Protein AF-A0A8D2EPA9-F1 (afdb_monomer)

InterPro domains:
  IPR018379 BEN domain [PF10523] (1-63)
  IPR018379 BEN domain [PS51457] (1-75)
  IPR018379 BEN domain [SM01025] (1-75)
  IPR037496 BEN domain-containing protein 6-like [PTHR35346] (1-80)

Foldseek 3Di:
DVVVDPLVLLQQEAQDQDDDPVPVVDDGGHHDDVVVLVVQVVVVCVVVVPDDSVNSSVVSRVSSNVSNPPDPPDDDDDDPPDD

Solvent-accessible surface area (backbone atoms only — not comparable to full-atom values): 5232 Å² total; per-residue (Å²): 103,78,91,80,42,53,66,66,57,36,36,54,36,32,72,74,36,70,70,51,90,90,47,74,90,53,83,73,34,53,48,51,65,64,67,62,52,50,50,54,50,53,56,48,33,74,78,38,70,88,60,53,70,65,61,52,51,49,51,53,40,50,53,25,57,51,49,54,50,75,76,79,88,78,84,89,81,88,88,80,83,83,128

Radius of gyration: 15.77 Å; Cα contacts (8 Å, |Δi|>4): 58; chains: 1; bounding box: 32×46×30 Å

pLDDT: mean 84.86, std 18.07, range [41.91, 98.0]

Secondary structure (DSSP, 8-state):
-TTTS-HHHHHH-BSS-PPPTT-TTSPPPPBPPHHHHHHHHHHHHHH-TT--HHHHHHHHHHHHHHHHS-----S--------

Sequence (83 aa):
MQVLYTNEYMATHSLTGAKSSTSRDKAVKPAMNQNEVQEIIGVTKQLFPNTDDVSIRRMIGQKLNNCTKKP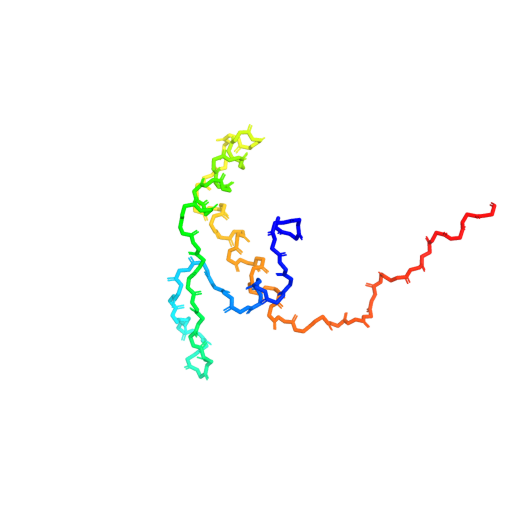NVSKNLNSQDIK

Nearest PDB structures (foldseek):
  7yul-assembly1_A  TM=9.642E-01  e=5.002E-09  Homo sapiens
  4x0g-assembly2_D  TM=8.895E-01  e=3.297E-02  Drosophila melanogaster

Organism: Theropithecus gelada (NCBI:txid9565)

Mean predicted aligned error: 8.19 Å

Structure (mmCIF, N/CA/C/O backbone):
data_AF-A0A8D2EPA9-F1
#
_entry.id   AF-A0A8D2EPA9-F1
#
loop_
_atom_site.group_PDB
_atom_site.id
_atom_site.type_symbol
_atom_site.label_atom_id
_atom_site.label_alt_id
_atom_site.label_co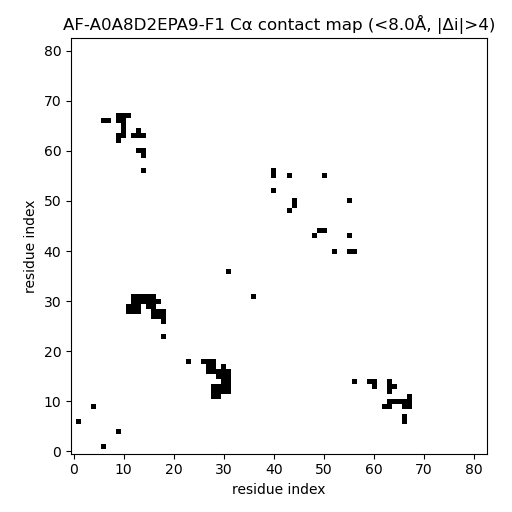mp_id
_atom_site.label_asym_id
_atom_site.label_entity_id
_atom_site.label_seq_id
_atom_site.pdbx_PDB_ins_code
_atom_site.Cartn_x
_atom_site.Cartn_y
_atom_site.Cartn_z
_atom_site.occupancy
_atom_site.B_iso_or_equiv
_atom_site.auth_seq_id
_atom_site.auth_comp_id
_atom_site.auth_asym_id
_atom_site.auth_atom_id
_atom_site.pdbx_PDB_model_num
ATOM 1 N N . MET A 1 1 ? -6.063 -7.701 3.056 1.00 77.12 1 MET A N 1
ATOM 2 C CA . MET A 1 1 ? -5.110 -7.626 1.921 1.00 77.12 1 MET A CA 1
ATOM 3 C C . MET A 1 1 ? -5.318 -8.733 0.899 1.00 77.12 1 MET A C 1
ATOM 5 O O . MET A 1 1 ? -5.735 -8.399 -0.191 1.00 77.12 1 MET A O 1
ATOM 9 N N . GLN A 1 2 ? -5.114 -10.018 1.218 1.00 80.06 2 GLN A N 1
ATOM 10 C CA . GLN A 1 2 ? -5.284 -11.116 0.238 1.00 80.06 2 GLN A CA 1
ATOM 11 C C . GLN A 1 2 ? -6.713 -11.289 -0.303 1.00 80.06 2 GLN A C 1
ATOM 13 O O . GLN A 1 2 ? -6.884 -11.844 -1.376 1.00 80.06 2 GLN A O 1
ATOM 18 N N . VAL A 1 3 ? -7.720 -10.799 0.424 1.00 85.81 3 VAL A N 1
ATOM 19 C CA . VAL A 1 3 ? -9.115 -10.750 -0.046 1.00 85.81 3 VAL A CA 1
ATOM 20 C C . VAL A 1 3 ? -9.339 -9.622 -1.065 1.00 85.81 3 VAL A C 1
ATOM 22 O O . VAL A 1 3 ? -10.204 -9.740 -1.918 1.00 85.81 3 VAL A O 1
ATOM 25 N N . LEU A 1 4 ? -8.560 -8.536 -0.983 1.00 87.44 4 LEU A N 1
ATOM 26 C CA . LEU A 1 4 ? -8.737 -7.327 -1.801 1.00 87.44 4 LEU A CA 1
ATOM 27 C C . LEU A 1 4 ? -7.832 -7.315 -3.039 1.00 87.44 4 LEU A C 1
ATOM 29 O O . LEU A 1 4 ? -8.196 -6.756 -4.063 1.00 87.44 4 LEU A O 1
ATOM 33 N N . TYR A 1 5 ? -6.648 -7.922 -2.944 1.00 93.38 5 TYR A N 1
ATOM 34 C CA . TYR A 1 5 ? -5.624 -7.854 -3.981 1.00 93.38 5 TYR A CA 1
ATOM 35 C C . TYR A 1 5 ? -5.039 -9.226 -4.284 1.00 93.38 5 TYR A C 1
ATOM 37 O O . TYR A 1 5 ? -4.791 -10.031 -3.379 1.00 93.38 5 TYR A O 1
ATOM 45 N N . THR A 1 6 ? -4.722 -9.453 -5.558 1.00 94.00 6 THR A N 1
ATOM 46 C CA . THR A 1 6 ? -3.998 -10.648 -5.992 1.00 94.00 6 THR A CA 1
ATOM 47 C C . THR A 1 6 ? -2.563 -10.642 -5.455 1.00 94.00 6 THR A C 1
ATOM 49 O O . THR A 1 6 ? -1.977 -9.593 -5.166 1.00 94.00 6 THR A O 1
ATOM 52 N N . ASN A 1 7 ? -1.959 -11.830 -5.334 1.00 91.38 7 ASN A N 1
ATOM 53 C CA . ASN A 1 7 ? -0.546 -11.941 -4.954 1.00 91.38 7 ASN A CA 1
ATOM 54 C C . ASN A 1 7 ? 0.372 -11.231 -5.957 1.00 91.38 7 ASN A C 1
ATOM 56 O O . ASN A 1 7 ? 1.354 -10.619 -5.547 1.00 91.38 7 ASN A O 1
ATOM 60 N N . GLU A 1 8 ? 0.031 -11.280 -7.245 1.00 92.50 8 GLU A N 1
ATOM 61 C CA . GLU A 1 8 ? 0.765 -10.587 -8.303 1.00 92.50 8 GLU A CA 1
ATOM 62 C C . GLU A 1 8 ? 0.721 -9.069 -8.121 1.00 92.50 8 GLU A C 1
ATOM 64 O O . GLU A 1 8 ? 1.769 -8.420 -8.106 1.00 92.50 8 GLU A O 1
ATOM 69 N N . TYR A 1 9 ? -0.467 -8.501 -7.896 1.00 94.69 9 TYR A N 1
ATOM 70 C CA . TYR A 1 9 ? -0.610 -7.069 -7.650 1.00 94.69 9 TYR A CA 1
ATOM 71 C C . TYR A 1 9 ? 0.210 -6.640 -6.425 1.00 94.69 9 TYR A C 1
ATOM 73 O O . TYR A 1 9 ? 1.026 -5.720 -6.505 1.00 94.69 9 TYR A O 1
ATOM 81 N N . MET A 1 10 ? 0.086 -7.371 -5.310 1.00 94.38 10 MET A N 1
ATOM 82 C CA . MET A 1 10 ? 0.848 -7.083 -4.089 1.00 94.38 10 MET A CA 1
ATOM 83 C C . MET A 1 10 ? 2.366 -7.229 -4.272 1.00 94.38 10 MET A C 1
ATOM 85 O O . MET A 1 10 ? 3.131 -6.545 -3.592 1.00 94.38 10 MET A O 1
ATOM 89 N N . ALA A 1 11 ? 2.820 -8.117 -5.161 1.00 92.81 11 ALA A N 1
ATOM 90 C CA . ALA A 1 11 ? 4.239 -8.313 -5.437 1.00 92.81 11 ALA A CA 1
ATOM 91 C C . ALA A 1 11 ? 4.826 -7.222 -6.353 1.00 92.81 11 ALA A C 1
ATOM 93 O O . ALA A 1 11 ? 6.008 -6.877 -6.236 1.00 92.81 11 ALA A O 1
ATOM 94 N N . THR A 1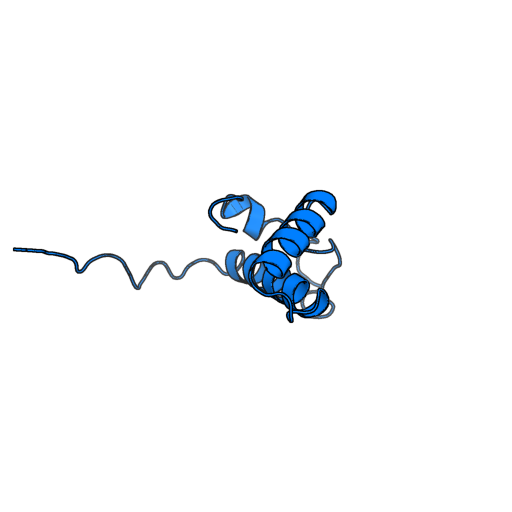 12 ? 4.011 -6.666 -7.247 1.00 93.31 12 THR A N 1
ATOM 95 C CA . THR A 1 12 ? 4.433 -5.691 -8.265 1.00 93.31 12 THR A CA 1
ATOM 96 C C . THR A 1 12 ? 4.264 -4.239 -7.828 1.00 93.31 12 THR A C 1
ATOM 98 O O . THR A 1 12 ? 4.951 -3.380 -8.368 1.00 93.31 12 THR A O 1
ATOM 101 N N . HIS A 1 13 ? 3.448 -3.958 -6.809 1.00 95.50 13 HIS A N 1
ATOM 102 C CA . HIS A 1 13 ? 3.222 -2.607 -6.291 1.00 95.50 13 HIS A CA 1
ATOM 103 C C . HIS A 1 13 ? 3.988 -2.333 -4.989 1.00 95.50 13 HIS A C 1
ATOM 105 O O . HIS A 1 13 ? 4.509 -3.224 -4.308 1.00 95.50 13 HIS A O 1
ATOM 111 N N . SER A 1 14 ? 4.087 -1.054 -4.645 1.00 95.62 14 SER A N 1
ATOM 112 C CA . SER A 1 14 ? 4.633 -0.563 -3.382 1.00 95.62 14 SER A CA 1
ATOM 113 C C . SER A 1 14 ? 3.692 0.465 -2.762 1.00 95.62 14 SER A C 1
ATOM 115 O O . SER A 1 14 ? 2.805 0.987 -3.427 1.00 95.62 14 SER A O 1
ATOM 117 N N . LEU A 1 15 ? 3.884 0.784 -1.482 1.00 96.06 15 LEU A N 1
ATOM 118 C CA . LEU A 1 15 ? 3.024 1.759 -0.810 1.00 96.06 15 LEU A CA 1
ATOM 119 C C . LEU A 1 15 ? 3.149 3.173 -1.409 1.00 96.06 15 LEU A C 1
ATOM 121 O O . LEU A 1 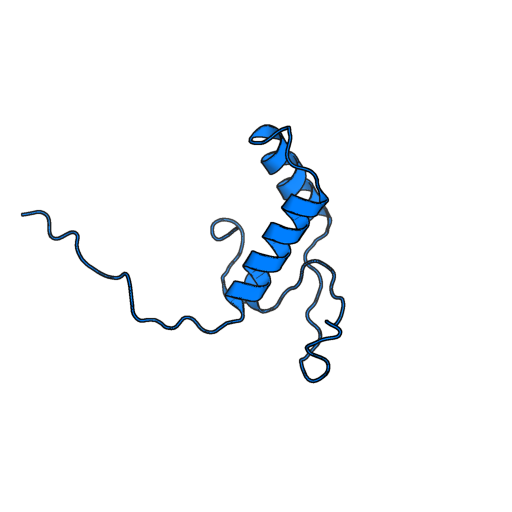15 ? 2.151 3.880 -1.513 1.00 96.06 15 LEU A O 1
ATOM 125 N N . THR A 1 16 ? 4.368 3.585 -1.775 1.00 94.00 16 THR A N 1
ATOM 126 C CA . THR A 1 16 ? 4.685 4.982 -2.131 1.00 94.00 16 THR A CA 1
ATOM 127 C C . THR A 1 16 ? 5.279 5.162 -3.524 1.00 94.00 16 THR A C 1
ATOM 129 O O . THR A 1 16 ? 5.456 6.291 -3.961 1.00 94.00 16 THR A O 1
ATOM 132 N N . GLY A 1 17 ? 5.652 4.084 -4.216 1.00 93.06 17 GLY A N 1
ATOM 133 C CA . GLY A 1 17 ? 6.388 4.162 -5.481 1.00 93.06 17 GLY A CA 1
ATOM 134 C C . GLY A 1 17 ? 7.865 4.545 -5.334 1.00 93.06 17 GLY A C 1
ATOM 135 O O . GLY A 1 17 ? 8.609 4.540 -6.312 1.00 93.06 17 GLY A O 1
ATOM 136 N N . ALA A 1 18 ? 8.323 4.869 -4.121 1.00 90.94 18 ALA A N 1
ATOM 137 C CA . ALA A 1 18 ? 9.692 5.303 -3.892 1.00 90.94 18 ALA A CA 1
ATOM 138 C C . ALA A 1 18 ? 10.679 4.132 -3.991 1.00 90.94 18 ALA A C 1
ATOM 140 O O . ALA A 1 18 ? 10.454 3.039 -3.461 1.00 90.94 18 ALA A O 1
ATOM 141 N N . LYS A 1 19 ? 11.826 4.384 -4.628 1.00 86.94 19 LYS A N 1
ATOM 142 C CA . LYS A 1 19 ? 12.928 3.423 -4.679 1.00 86.94 19 LYS A CA 1
ATOM 143 C C . LYS A 1 19 ? 13.561 3.299 -3.293 1.00 86.94 19 LYS A C 1
ATOM 145 O O . LYS A 1 19 ? 13.947 4.300 -2.696 1.00 86.94 19 LYS A O 1
ATOM 150 N N . SER A 1 20 ? 13.690 2.075 -2.782 1.00 81.75 20 SER A N 1
ATOM 151 C CA . SER A 1 20 ? 14.375 1.866 -1.503 1.00 81.75 20 SER A CA 1
ATOM 152 C C . SER A 1 20 ? 15.861 2.199 -1.629 1.00 81.75 20 SER A C 1
ATOM 154 O O . SER A 1 20 ? 16.530 1.761 -2.569 1.00 81.75 20 SER A O 1
ATOM 156 N N . SER A 1 21 ? 16.397 2.900 -0.630 1.00 82.12 21 SER A N 1
ATOM 157 C CA . SER A 1 21 ? 17.826 3.211 -0.525 1.00 82.12 21 SER A CA 1
ATOM 158 C C . SER A 1 21 ? 18.703 1.960 -0.417 1.00 82.12 21 SER A C 1
ATOM 160 O O . SER A 1 21 ? 19.870 2.013 -0.805 1.00 82.12 21 SER A O 1
ATOM 162 N N . THR A 1 22 ? 18.135 0.848 0.061 1.00 79.56 22 THR A N 1
ATOM 163 C CA . THR A 1 22 ? 18.807 -0.444 0.282 1.00 79.56 22 THR A CA 1
ATOM 164 C C . THR A 1 22 ? 18.637 -1.442 -0.864 1.00 79.56 22 THR A C 1
ATOM 166 O O . THR A 1 22 ? 19.199 -2.531 -0.812 1.00 79.56 22 THR A O 1
ATOM 169 N N . SER A 1 23 ? 17.871 -1.109 -1.907 1.00 80.00 23 SER A N 1
ATOM 170 C CA . SER A 1 23 ? 17.688 -1.977 -3.078 1.00 80.00 23 SER A CA 1
ATOM 171 C C . SER A 1 23 ? 17.794 -1.176 -4.373 1.00 80.00 23 SER A C 1
ATOM 173 O O . SER A 1 23 ? 16.880 -1.174 -5.201 1.00 80.00 23 SER A O 1
ATOM 175 N N . ARG A 1 24 ? 18.915 -0.461 -4.519 1.00 78.38 24 ARG A N 1
ATOM 176 C CA . ARG A 1 24 ? 19.180 0.454 -5.640 1.00 78.38 24 ARG A CA 1
ATOM 177 C C . ARG A 1 24 ? 19.243 -0.259 -6.989 1.00 78.38 24 ARG A C 1
ATOM 179 O O . ARG A 1 24 ? 18.882 0.339 -7.997 1.00 78.38 24 ARG A O 1
ATOM 186 N N . ASP A 1 25 ? 19.596 -1.536 -6.995 1.00 81.00 25 ASP A N 1
ATOM 187 C CA . ASP A 1 25 ? 19.703 -2.324 -8.228 1.00 81.00 25 ASP A CA 1
ATOM 188 C C . ASP A 1 25 ? 18.361 -2.930 -8.660 1.00 81.00 25 ASP A C 1
ATOM 190 O O . ASP A 1 25 ? 18.234 -3.467 -9.757 1.00 81.00 25 ASP A O 1
ATOM 194 N N . LYS A 1 26 ? 17.326 -2.842 -7.812 1.00 80.88 26 LYS A N 1
ATOM 195 C CA . LYS A 1 26 ? 15.991 -3.352 -8.136 1.00 80.88 26 LYS A CA 1
ATOM 196 C C . LYS A 1 26 ? 15.176 -2.328 -8.920 1.00 80.88 26 LYS A C 1
ATOM 198 O O . LYS A 1 26 ? 15.304 -1.116 -8.721 1.00 80.88 26 LYS A O 1
ATOM 203 N N . ALA A 1 27 ? 14.296 -2.840 -9.779 1.00 84.06 27 ALA A N 1
ATOM 204 C CA . ALA A 1 27 ? 13.318 -2.037 -10.499 1.00 84.06 27 ALA A CA 1
ATOM 205 C C . ALA A 1 27 ? 12.398 -1.270 -9.532 1.00 84.06 27 ALA A C 1
ATOM 207 O O . ALA A 1 27 ? 12.070 -1.750 -8.441 1.00 84.06 27 ALA A O 1
ATOM 208 N N . VAL A 1 28 ? 11.990 -0.070 -9.947 1.00 89.44 28 VAL A N 1
ATOM 209 C CA . VAL A 1 28 ? 11.004 0.742 -9.225 1.00 89.44 28 VAL A CA 1
ATOM 210 C C . VAL A 1 28 ? 9.625 0.124 -9.426 1.00 89.44 28 VAL A C 1
ATOM 212 O O . VAL A 1 28 ? 9.271 -0.258 -10.537 1.00 89.44 28 VAL A O 1
ATOM 215 N N . LYS A 1 29 ? 8.856 0.024 -8.344 1.00 92.69 29 LYS A N 1
ATOM 216 C CA . LYS A 1 29 ? 7.469 -0.441 -8.386 1.00 92.69 29 LYS A CA 1
ATOM 217 C C . LYS A 1 29 ? 6.524 0.751 -8.406 1.00 92.69 29 LYS A C 1
ATOM 219 O O . LYS A 1 29 ? 6.802 1.705 -7.682 1.00 92.69 29 LYS A O 1
ATOM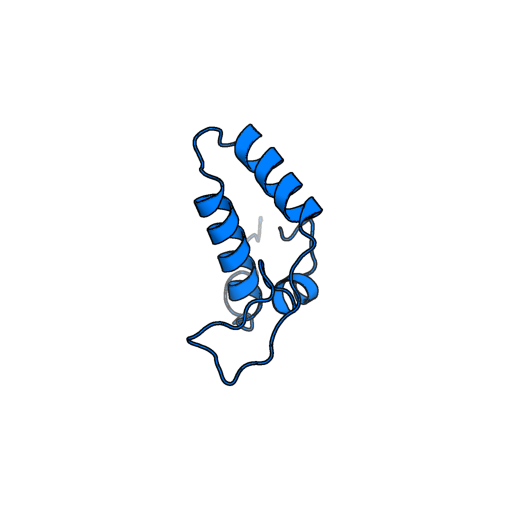 224 N N . PRO A 1 30 ? 5.396 0.692 -9.126 1.00 95.94 30 PRO A N 1
ATOM 225 C CA . PRO A 1 30 ? 4.352 1.699 -8.990 1.00 95.94 30 PRO A CA 1
ATOM 226 C C . PRO A 1 30 ? 3.822 1.778 -7.550 1.00 95.94 30 PRO A C 1
ATOM 228 O O . PRO A 1 30 ? 3.941 0.832 -6.758 1.00 95.94 30 PRO A O 1
ATOM 231 N N . ALA A 1 31 ? 3.254 2.931 -7.202 1.00 96.94 31 ALA A N 1
ATOM 232 C CA . ALA A 1 31 ? 2.517 3.108 -5.958 1.00 96.94 31 ALA A CA 1
ATOM 233 C C . ALA A 1 31 ? 1.131 2.456 -6.063 1.00 96.94 31 ALA A C 1
ATOM 235 O O . ALA A 1 31 ? 0.529 2.444 -7.134 1.00 96.94 31 ALA A O 1
ATOM 236 N N . MET A 1 32 ? 0.605 1.956 -4.947 1.00 96.62 32 MET A N 1
ATOM 237 C CA . MET A 1 32 ? -0.813 1.613 -4.838 1.00 96.62 32 MET A CA 1
ATOM 238 C C . MET A 1 32 ? -1.689 2.868 -4.930 1.00 96.62 32 MET A C 1
ATOM 240 O O . MET A 1 32 ? -1.236 3.981 -4.631 1.00 96.62 32 MET A O 1
ATOM 244 N N . ASN A 1 33 ? -2.960 2.678 -5.286 1.00 96.12 33 ASN A N 1
ATOM 245 C CA . ASN A 1 33 ? -3.945 3.751 -5.269 1.00 96.12 33 ASN A CA 1
ATOM 246 C C . ASN A 1 33 ? -4.064 4.336 -3.852 1.00 96.12 33 ASN A C 1
ATOM 248 O O . ASN A 1 33 ? -4.318 3.625 -2.881 1.00 96.12 33 ASN A O 1
ATOM 252 N N . GLN A 1 34 ? -3.867 5.648 -3.728 1.00 96.12 34 GLN A N 1
ATOM 253 C CA . GLN A 1 34 ? -3.855 6.303 -2.424 1.00 96.12 34 GLN A CA 1
ATOM 254 C C . GLN A 1 34 ? -5.245 6.380 -1.786 1.00 96.12 34 GLN A C 1
ATOM 256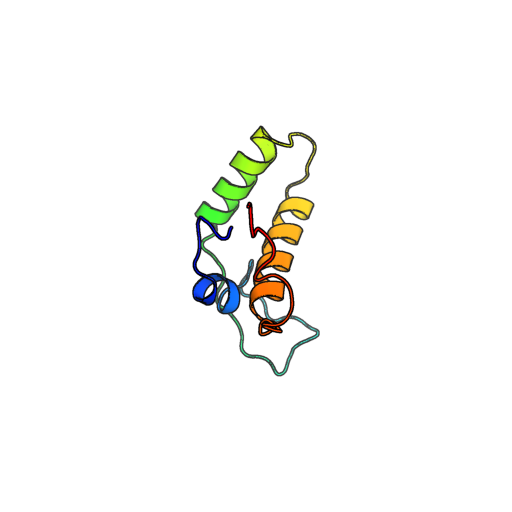 O O . GLN A 1 34 ? -5.321 6.351 -0.561 1.00 96.12 34 GLN A O 1
ATOM 261 N N . ASN A 1 35 ? -6.325 6.401 -2.571 1.00 97.12 35 ASN A N 1
ATOM 262 C CA . ASN A 1 35 ? -7.688 6.361 -2.035 1.00 97.12 35 ASN A CA 1
ATOM 263 C C . ASN A 1 35 ? -7.948 5.019 -1.342 1.00 97.12 35 ASN A C 1
ATOM 265 O O . ASN A 1 35 ? -8.355 5.001 -0.185 1.00 97.12 35 ASN A O 1
ATOM 269 N N . GLU A 1 36 ? -7.577 3.906 -1.983 1.00 95.81 36 GLU A N 1
ATOM 270 C CA . GLU A 1 36 ? -7.682 2.571 -1.379 1.00 95.81 36 GLU A CA 1
ATOM 271 C C . GLU A 1 36 ? -6.829 2.453 -0.104 1.00 95.81 36 GLU A C 1
ATOM 273 O O . GLU A 1 36 ? -7.224 1.821 0.875 1.00 95.81 36 GLU A O 1
ATOM 278 N N . VAL A 1 37 ? -5.652 3.092 -0.075 1.00 96.88 37 VAL A N 1
ATOM 279 C CA . VAL A 1 37 ? -4.817 3.145 1.135 1.00 96.88 37 VAL A CA 1
ATOM 280 C C . VAL A 1 37 ? -5.529 3.893 2.268 1.00 96.88 37 VAL A C 1
ATOM 282 O O . VAL A 1 37 ? -5.472 3.430 3.409 1.00 96.88 37 VAL A O 1
ATOM 285 N N . GLN A 1 38 ? -6.206 5.013 1.987 1.00 97.75 38 GLN A N 1
ATOM 286 C CA . G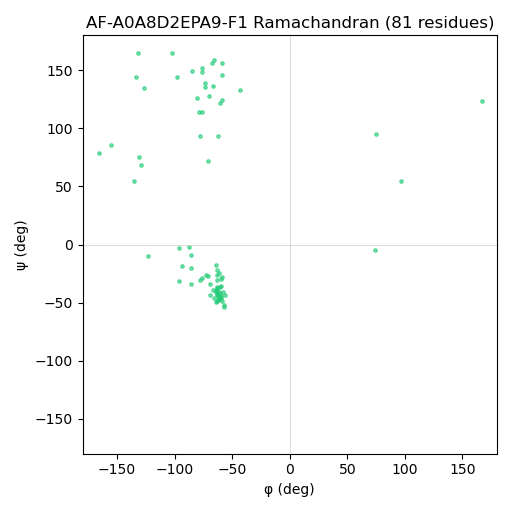LN A 1 38 ? -6.980 5.739 3.005 1.00 97.75 38 GLN A CA 1
ATOM 287 C C . GLN A 1 38 ? -8.178 4.929 3.500 1.00 97.75 38 GLN A C 1
ATOM 289 O O . GLN A 1 38 ? -8.434 4.910 4.701 1.00 97.75 38 GLN A O 1
ATOM 294 N N . GLU A 1 39 ? -8.870 4.212 2.616 1.00 97.00 39 GLU A N 1
ATOM 295 C CA . GLU A 1 39 ? -9.974 3.329 3.006 1.00 97.00 39 GLU A CA 1
ATOM 296 C C . GLU A 1 39 ? -9.496 2.210 3.935 1.00 97.00 39 GLU A C 1
ATOM 298 O O . GLU A 1 39 ? -10.094 1.971 4.985 1.00 97.00 39 GLU A O 1
ATOM 303 N N . ILE A 1 40 ? -8.362 1.576 3.615 1.00 96.25 40 ILE A N 1
ATOM 304 C CA . ILE A 1 40 ? -7.758 0.549 4.475 1.00 96.25 40 ILE A CA 1
ATOM 305 C C . ILE A 1 40 ? -7.392 1.133 5.843 1.00 96.25 40 ILE A C 1
ATOM 307 O O . ILE A 1 40 ? -7.631 0.480 6.860 1.00 96.25 40 ILE A O 1
ATOM 311 N N . ILE A 1 41 ? -6.837 2.349 5.894 1.00 97.81 41 ILE A N 1
ATOM 312 C CA . ILE A 1 41 ? -6.547 3.041 7.159 1.00 97.81 41 ILE A CA 1
ATOM 313 C C . ILE A 1 41 ? -7.841 3.302 7.935 1.00 97.81 41 ILE A C 1
ATOM 315 O O . ILE A 1 41 ? -7.909 2.966 9.117 1.00 97.81 41 ILE A O 1
ATOM 319 N N . GLY A 1 42 ? -8.876 3.827 7.275 1.00 97.62 42 GLY A N 1
ATOM 320 C CA . GLY A 1 42 ? -10.175 4.111 7.881 1.00 97.62 42 GLY A CA 1
ATOM 321 C C . GLY A 1 42 ? -10.805 2.872 8.514 1.00 97.62 42 GLY A C 1
ATOM 322 O O . GLY A 1 42 ? -11.123 2.883 9.702 1.00 97.62 42 GLY A O 1
ATOM 323 N N . VAL A 1 43 ? -10.898 1.773 7.760 1.00 96.62 43 VAL A N 1
ATOM 324 C CA . VAL A 1 43 ? -11.438 0.495 8.257 1.00 96.62 43 VAL A CA 1
ATOM 325 C C . VAL A 1 43 ? -10.570 -0.078 9.379 1.00 96.62 43 VAL A C 1
ATOM 327 O O . VAL A 1 43 ? -11.089 -0.549 10.389 1.00 96.62 43 VAL A O 1
ATOM 330 N N . THR A 1 44 ? -9.241 -0.005 9.256 1.00 96.81 44 THR A N 1
ATOM 331 C CA . THR A 1 44 ? -8.339 -0.506 10.306 1.00 96.81 44 THR A CA 1
ATOM 332 C C . THR A 1 44 ? -8.540 0.255 11.614 1.00 96.81 44 THR A C 1
ATOM 334 O O . THR A 1 44 ? -8.574 -0.368 12.670 1.00 96.81 44 THR A O 1
ATOM 337 N N . LYS A 1 45 ? -8.738 1.576 11.564 1.00 97.44 45 LYS A N 1
ATOM 338 C CA . LYS A 1 45 ? -8.977 2.400 12.759 1.00 97.44 45 LYS A CA 1
ATOM 339 C C . LYS A 1 45 ? -10.359 2.191 13.371 1.00 97.44 45 LYS A C 1
ATOM 341 O O . LYS A 1 45 ? -10.496 2.361 14.574 1.00 97.44 45 LYS A O 1
ATOM 346 N N . GLN A 1 46 ? -11.362 1.773 12.599 1.00 97.44 46 GLN A N 1
ATOM 347 C CA . GLN A 1 46 ? -12.650 1.361 13.174 1.00 97.44 46 GLN A CA 1
ATOM 348 C C . GLN A 1 46 ? -12.500 0.127 14.076 1.00 97.44 46 GLN A C 1
ATOM 350 O O . GLN A 1 46 ? -13.151 0.042 15.113 1.00 97.44 46 GLN A O 1
ATOM 355 N N . LEU A 1 47 ? -11.621 -0.808 13.703 1.00 96.75 47 LEU A N 1
ATOM 356 C CA . LEU A 1 47 ? -11.354 -2.027 14.474 1.00 96.75 47 LEU A CA 1
ATOM 357 C C . LEU A 1 47 ? -10.292 -1.823 15.562 1.00 96.75 47 LEU A C 1
ATOM 359 O O . LEU A 1 47 ? -10.370 -2.425 16.631 1.00 96.75 47 LEU A O 1
ATOM 363 N N . PHE A 1 48 ? -9.304 -0.965 15.299 1.00 96.94 48 PHE A N 1
ATOM 364 C CA . PHE A 1 48 ? -8.172 -0.690 16.181 1.00 96.94 48 PHE A CA 1
ATOM 365 C C . PHE A 1 48 ? -7.968 0.827 16.356 1.00 96.94 48 PHE A C 1
ATOM 367 O O . PHE A 1 48 ? -7.013 1.384 15.802 1.00 96.94 48 PHE A O 1
ATOM 374 N N . PRO A 1 49 ? -8.820 1.508 17.147 1.00 96.19 49 PRO A N 1
ATOM 375 C CA . PRO A 1 49 ? -8.870 2.976 17.217 1.00 96.19 49 PRO A CA 1
ATOM 376 C C . PRO A 1 49 ? -7.568 3.653 17.645 1.00 96.19 49 PRO A C 1
ATOM 378 O O . PRO A 1 49 ? -7.291 4.780 17.244 1.00 96.19 49 PRO A O 1
ATOM 381 N N . ASN A 1 50 ? -6.750 2.950 18.429 1.00 97.31 50 ASN A N 1
ATOM 382 C CA . ASN A 1 50 ? -5.495 3.471 18.970 1.00 97.31 50 ASN A CA 1
ATOM 383 C C . ASN A 1 50 ? -4.294 3.262 18.034 1.00 97.31 50 ASN A C 1
ATOM 385 O O . ASN A 1 50 ? -3.181 3.653 18.379 1.00 97.31 50 ASN A O 1
ATOM 389 N N . THR A 1 51 ? -4.486 2.616 16.880 1.00 97.44 51 THR A N 1
ATOM 390 C CA . THR A 1 51 ? -3.395 2.394 15.924 1.00 97.44 51 THR A CA 1
ATOM 391 C C . THR A 1 51 ? -3.177 3.652 15.098 1.00 97.44 51 THR A C 1
ATOM 393 O O . THR A 1 51 ? -4.101 4.161 14.461 1.00 97.44 51 THR A O 1
ATOM 396 N N . ASP A 1 52 ? -1.943 4.141 15.078 1.00 97.12 52 ASP A N 1
ATOM 397 C CA . ASP A 1 52 ? -1.573 5.298 14.280 1.00 97.12 52 ASP A CA 1
ATOM 398 C C . ASP A 1 52 ? -1.429 4.949 12.787 1.00 97.12 52 ASP A C 1
ATOM 400 O O . ASP A 1 52 ? -1.077 3.831 12.390 1.00 97.12 52 ASP A O 1
ATOM 404 N N . ASP A 1 53 ? -1.670 5.944 11.937 1.00 97.44 53 ASP A N 1
ATOM 405 C CA . ASP A 1 53 ? -1.620 5.805 10.484 1.00 97.44 53 ASP A CA 1
ATOM 406 C C . ASP A 1 53 ? -0.238 5.351 9.979 1.00 97.44 53 ASP A C 1
ATOM 408 O O . ASP A 1 53 ? -0.151 4.667 8.955 1.00 97.44 53 ASP A O 1
ATOM 412 N N . VAL A 1 54 ? 0.849 5.702 10.680 1.00 97.81 54 VAL A N 1
ATOM 413 C CA . VAL A 1 54 ? 2.220 5.325 10.298 1.00 97.81 54 VAL A CA 1
ATOM 414 C C . VAL A 1 54 ? 2.422 3.825 10.489 1.00 97.81 54 VAL A C 1
ATOM 416 O O . VAL A 1 54 ? 2.942 3.159 9.588 1.00 97.81 54 VAL A O 1
ATOM 419 N N . SER A 1 55 ? 1.955 3.267 11.603 1.00 97.94 55 SER A N 1
ATOM 420 C CA . SER A 1 55 ? 1.979 1.829 11.880 1.00 97.94 55 SER A CA 1
ATOM 421 C C . SER A 1 55 ? 1.148 1.038 10.871 1.00 97.94 55 SER A C 1
ATOM 423 O O . SER A 1 55 ? 1.622 0.026 10.343 1.00 97.94 55 SER A O 1
ATOM 425 N N . ILE A 1 56 ? -0.043 1.529 10.512 1.00 98.00 56 ILE A N 1
ATOM 426 C CA . ILE A 1 56 ? -0.894 0.889 9.495 1.00 98.00 56 ILE A CA 1
ATOM 427 C C . ILE A 1 56 ? -0.195 0.910 8.132 1.00 98.00 56 ILE A C 1
ATOM 429 O O . ILE A 1 56 ? -0.044 -0.130 7.488 1.00 98.00 56 ILE A O 1
ATOM 433 N N . ARG A 1 57 ? 0.316 2.069 7.707 1.00 97.94 57 ARG A N 1
ATOM 434 C CA . ARG A 1 57 ? 1.094 2.206 6.465 1.00 97.94 57 ARG A CA 1
ATOM 435 C C . ARG A 1 57 ? 2.304 1.277 6.450 1.00 97.94 57 ARG A C 1
ATOM 437 O O . ARG A 1 57 ? 2.550 0.597 5.451 1.00 97.94 57 ARG A O 1
ATOM 444 N N . ARG A 1 58 ? 3.030 1.178 7.564 1.00 97.44 58 ARG A N 1
ATOM 445 C CA . ARG A 1 58 ? 4.163 0.258 7.708 1.00 97.44 58 ARG A CA 1
ATOM 446 C C . ARG A 1 58 ? 3.733 -1.195 7.517 1.00 97.44 58 ARG A C 1
ATOM 448 O O . ARG A 1 58 ? 4.406 -1.916 6.780 1.00 97.44 58 ARG A O 1
ATOM 455 N N . MET A 1 59 ? 2.614 -1.609 8.109 1.00 96.75 59 MET A N 1
ATOM 456 C CA . MET A 1 59 ? 2.050 -2.951 7.931 1.00 96.75 59 MET A CA 1
ATOM 457 C C . MET A 1 59 ? 1.705 -3.230 6.459 1.00 96.75 59 MET A C 1
ATOM 459 O O . MET A 1 59 ? 2.067 -4.289 5.938 1.00 96.75 59 MET A O 1
ATOM 463 N N . ILE A 1 60 ? 1.065 -2.279 5.765 1.00 96.69 60 ILE A N 1
ATOM 464 C CA . ILE A 1 60 ? 0.767 -2.392 4.326 1.00 96.69 60 ILE A CA 1
ATOM 465 C C . ILE A 1 60 ? 2.068 -2.620 3.548 1.00 96.69 60 ILE A C 1
ATOM 467 O O . ILE A 1 60 ? 2.204 -3.617 2.835 1.00 96.69 60 ILE A O 1
ATOM 471 N N . GLY A 1 61 ? 3.064 -1.750 3.746 1.00 95.31 61 GLY A N 1
ATOM 472 C CA . GLY A 1 61 ? 4.363 -1.859 3.081 1.00 95.31 61 GLY A CA 1
ATOM 473 C C . GLY A 1 61 ? 5.073 -3.189 3.359 1.00 95.31 61 GLY A C 1
ATOM 474 O O . GLY A 1 61 ? 5.627 -3.802 2.446 1.00 95.31 61 GLY A O 1
ATOM 475 N N . GLN A 1 62 ? 5.020 -3.683 4.599 1.00 94.44 62 GLN A N 1
ATOM 476 C CA . GLN A 1 62 ? 5.581 -4.985 4.968 1.00 94.44 62 GLN A CA 1
ATOM 477 C C . GLN A 1 62 ? 4.883 -6.142 4.248 1.00 94.44 62 GLN A C 1
ATOM 479 O O . GLN A 1 62 ? 5.570 -7.031 3.739 1.00 94.44 62 GLN A O 1
ATOM 484 N N . LYS A 1 63 ? 3.546 -6.132 4.155 1.00 94.94 63 LYS A N 1
ATOM 485 C CA . LYS A 1 63 ? 2.799 -7.175 3.438 1.00 94.94 63 LYS A CA 1
ATOM 486 C C . LYS A 1 63 ? 3.187 -7.219 1.957 1.00 94.94 63 LYS A C 1
ATOM 488 O O . LYS A 1 63 ? 3.508 -8.303 1.473 1.00 94.94 63 LYS A O 1
ATOM 493 N N . LEU A 1 64 ? 3.243 -6.068 1.280 1.00 93.75 64 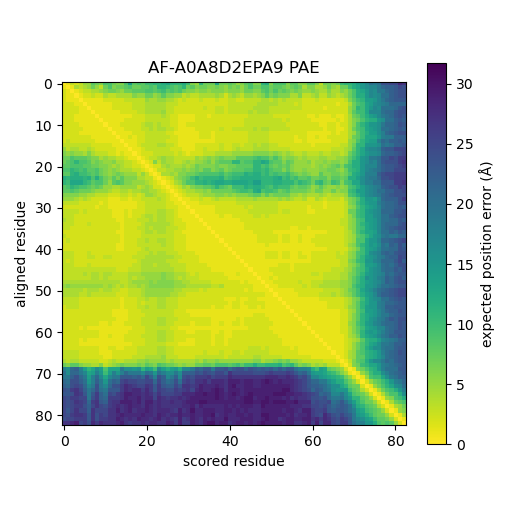LEU A N 1
ATOM 494 C CA . LEU A 1 64 ? 3.663 -5.966 -0.128 1.00 93.75 64 LEU A CA 1
ATOM 495 C C . LEU A 1 64 ? 5.093 -6.482 -0.332 1.00 93.75 64 LEU A C 1
ATOM 497 O O . LEU A 1 64 ? 5.368 -7.295 -1.214 1.00 93.75 64 LEU A O 1
ATOM 501 N N . ASN A 1 65 ? 6.017 -6.074 0.540 1.00 91.38 65 ASN A N 1
ATOM 502 C CA . ASN A 1 65 ? 7.403 -6.532 0.479 1.00 91.38 65 ASN A CA 1
ATOM 503 C C . ASN A 1 65 ? 7.521 -8.044 0.693 1.00 91.38 65 ASN A C 1
ATOM 505 O O . ASN A 1 65 ? 8.325 -8.698 0.028 1.00 91.38 65 ASN A O 1
ATOM 509 N N . ASN A 1 66 ? 6.711 -8.622 1.577 1.00 92.06 66 ASN A N 1
ATOM 510 C CA . ASN A 1 66 ? 6.706 -10.063 1.798 1.00 92.06 66 ASN A CA 1
ATOM 511 C C . ASN A 1 66 ? 6.137 -10.837 0.603 1.00 92.06 66 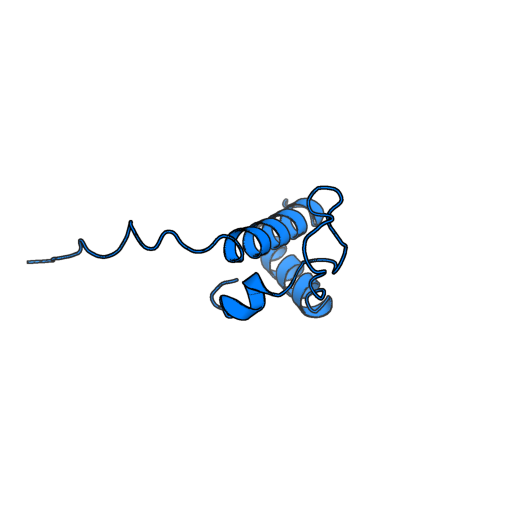ASN A C 1
ATOM 513 O O . ASN A 1 66 ? 6.675 -11.892 0.290 1.00 92.06 66 ASN A O 1
ATOM 517 N N . CYS A 1 67 ? 5.152 -10.296 -0.120 1.00 91.44 67 CYS A N 1
ATOM 518 C CA . CYS A 1 67 ? 4.638 -10.904 -1.355 1.00 91.44 67 CYS A CA 1
ATOM 519 C C . CYS A 1 67 ? 5.680 -10.969 -2.487 1.00 91.44 67 CYS A C 1
ATOM 521 O O . CYS A 1 67 ? 5.517 -11.745 -3.421 1.00 91.44 67 CYS A O 1
ATOM 523 N N . THR A 1 68 ? 6.768 -10.196 -2.403 1.00 85.25 68 THR A N 1
ATOM 524 C CA . THR A 1 68 ? 7.850 -10.213 -3.413 1.00 85.25 68 THR A CA 1
ATOM 525 C C . THR A 1 68 ? 8.899 -11.278 -3.173 1.00 85.25 68 THR A C 1
ATOM 527 O O . THR A 1 68 ? 9.658 -11.636 -4.075 1.00 85.25 68 THR A O 1
ATOM 530 N N . LYS A 1 69 ? 8.979 -11.765 -1.935 1.00 82.38 69 LYS A N 1
ATOM 531 C CA . LYS A 1 69 ? 9.820 -12.900 -1.599 1.00 82.38 69 LYS A CA 1
ATOM 532 C C . LYS A 1 69 ? 9.056 -14.106 -2.130 1.00 82.38 69 LYS A C 1
ATOM 534 O O . LYS A 1 69 ? 7.942 -14.352 -1.674 1.00 82.38 69 LYS A O 1
ATOM 539 N N . LYS A 1 70 ? 9.609 -14.798 -3.138 1.00 60.56 70 LYS A N 1
ATOM 540 C CA . LYS A 1 70 ? 9.018 -16.037 -3.668 1.00 60.56 70 LYS A CA 1
ATOM 541 C C . LYS A 1 70 ? 8.562 -16.896 -2.482 1.00 60.56 70 LYS A C 1
ATOM 543 O O . LYS A 1 70 ? 9.343 -17.032 -1.534 1.00 60.56 70 LYS A O 1
ATOM 548 N N . PRO A 1 71 ? 7.343 -17.455 -2.488 1.00 52.22 71 PRO A N 1
ATOM 549 C CA . PRO A 1 71 ? 6.989 -18.402 -1.455 1.00 52.22 71 PRO A CA 1
ATOM 550 C C . PRO A 1 71 ? 7.978 -19.564 -1.562 1.00 52.22 71 PRO A C 1
ATOM 552 O O . PRO A 1 71 ? 8.076 -20.206 -2.606 1.00 52.22 71 PRO A O 1
ATOM 555 N N . ASN A 1 72 ? 8.708 -19.850 -0.483 1.00 44.47 72 ASN A N 1
ATOM 556 C CA . ASN A 1 72 ? 9.084 -21.234 -0.239 1.00 44.47 72 ASN A CA 1
ATOM 557 C C . ASN A 1 72 ? 7.755 -21.970 -0.058 1.00 44.47 72 ASN A C 1
ATOM 559 O O . ASN A 1 72 ? 7.161 -21.948 1.020 1.00 44.47 72 ASN A O 1
ATOM 563 N N . VAL A 1 73 ? 7.237 -22.536 -1.149 1.00 48.22 73 VAL A N 1
ATOM 564 C CA . VAL A 1 73 ? 6.087 -23.442 -1.153 1.00 48.22 73 VAL A CA 1
ATOM 565 C C . VAL A 1 73 ? 6.557 -24.747 -0.518 1.00 48.22 73 VAL A C 1
ATOM 567 O O . VAL A 1 73 ? 6.852 -25.723 -1.196 1.00 48.22 73 VAL A O 1
ATOM 570 N N . SER A 1 74 ? 6.774 -24.737 0.794 1.00 47.34 74 SER A N 1
ATOM 571 C CA . SER A 1 74 ? 6.998 -25.937 1.604 1.00 47.34 74 SER A CA 1
ATOM 572 C C . SER A 1 74 ? 6.854 -25.562 3.076 1.00 47.34 74 SER A C 1
ATOM 574 O O . SER A 1 74 ? 7.837 -25.315 3.769 1.00 47.34 74 SER A O 1
ATOM 576 N N . LYS A 1 75 ? 5.602 -25.446 3.521 1.00 43.38 75 LYS A N 1
ATOM 577 C CA . LYS A 1 75 ? 5.083 -25.798 4.857 1.00 43.38 75 LYS A CA 1
ATOM 578 C C . LYS A 1 75 ? 3.692 -25.180 4.972 1.00 43.38 75 LYS A C 1
ATOM 580 O O . LYS A 1 75 ? 3.552 -23.972 4.821 1.00 43.38 75 LYS A O 1
ATOM 585 N N . ASN A 1 76 ? 2.704 -26.026 5.242 1.00 41.91 76 ASN A N 1
ATOM 586 C CA . ASN A 1 76 ? 1.264 -25.750 5.348 1.00 41.91 76 ASN A CA 1
ATOM 587 C C . ASN A 1 76 ? 0.451 -26.048 4.082 1.00 41.91 76 ASN A C 1
ATOM 589 O O . ASN A 1 76 ? -0.319 -25.217 3.614 1.00 41.91 76 ASN A O 1
ATOM 593 N N . LEU A 1 77 ? 0.563 -27.279 3.582 1.00 45.84 77 LEU A N 1
ATOM 594 C CA . LEU A 1 77 ? -0.627 -28.003 3.137 1.00 45.84 77 LEU A CA 1
ATOM 595 C C . LEU A 1 77 ? -0.665 -29.363 3.843 1.00 45.84 77 LEU A C 1
ATOM 597 O O . LEU A 1 77 ? 0.345 -30.057 3.904 1.00 45.84 77 LEU A O 1
ATOM 601 N N . ASN A 1 78 ? -1.859 -29.687 4.333 1.00 41.97 78 ASN A N 1
ATOM 602 C CA . ASN A 1 78 ? -2.326 -30.959 4.879 1.00 41.97 78 ASN A CA 1
ATOM 603 C C . ASN A 1 78 ? -1.860 -31.397 6.279 1.00 41.97 78 ASN A C 1
ATOM 605 O O . ASN A 1 78 ? -0.868 -32.096 6.445 1.00 41.97 78 ASN A O 1
ATOM 609 N N . SER A 1 79 ? -2.696 -31.097 7.277 1.00 46.47 79 SER A N 1
ATOM 610 C CA . SER A 1 79 ? -3.267 -32.165 8.108 1.00 46.47 79 SER A CA 1
ATOM 611 C C . SER A 1 79 ? -4.589 -31.684 8.716 1.00 46.47 79 SER A C 1
ATOM 613 O O . SER A 1 79 ? -4.632 -31.117 9.805 1.00 46.47 79 SER A O 1
ATOM 615 N N . GLN A 1 80 ? -5.669 -31.850 7.958 1.00 47.31 80 GLN A N 1
ATOM 616 C CA . GLN A 1 80 ? -6.984 -32.128 8.529 1.00 47.31 80 GLN A CA 1
ATOM 617 C C . GLN A 1 80 ? -7.543 -33.342 7.792 1.00 47.31 80 GLN A C 1
ATOM 619 O O . GLN A 1 80 ? -8.481 -33.241 7.010 1.00 47.31 80 GLN A O 1
ATOM 624 N N . ASP A 1 81 ? -6.919 -34.494 8.031 1.00 44.34 81 ASP A N 1
ATOM 625 C CA . ASP A 1 81 ? -7.622 -35.767 7.927 1.00 44.34 81 ASP A CA 1
ATOM 626 C C . ASP A 1 81 ? -8.464 -35.907 9.199 1.00 44.34 81 ASP A C 1
ATOM 628 O O . ASP A 1 81 ? -7.983 -36.322 10.253 1.00 44.34 81 ASP A O 1
ATOM 632 N N . ILE A 1 82 ? -9.719 -35.472 9.104 1.00 46.88 82 ILE A N 1
ATOM 633 C CA . ILE A 1 82 ? -10.774 -35.878 10.028 1.00 46.88 82 ILE A CA 1
ATOM 634 C C . ILE A 1 82 ? -11.205 -37.276 9.571 1.00 46.88 82 ILE A C 1
ATOM 636 O O . ILE A 1 82 ? -11.728 -37.431 8.466 1.00 46.88 82 ILE A O 1
ATOM 640 N N . LYS A 1 83 ? -10.961 -38.282 10.410 1.00 44.84 83 LYS A N 1
ATOM 641 C CA . LYS A 1 83 ? -11.687 -39.554 10.405 1.00 44.84 83 LYS A CA 1
ATOM 642 C C . LYS A 1 83 ? -12.485 -39.657 11.690 1.00 44.84 83 LYS A C 1
ATOM 644 O O . LYS A 1 83 ? -11.929 -39.257 12.737 1.00 44.84 83 LYS A O 1
#